Protein AF-A0A938SN44-F1 (afdb_monomer)

Structure (mmCIF, N/CA/C/O backbone):
data_AF-A0A938SN44-F1
#
_entry.id   AF-A0A938SN44-F1
#
loop_
_atom_site.group_PDB
_atom_site.id
_atom_site.type_symbol
_atom_site.label_atom_id
_atom_site.label_alt_id
_atom_site.label_comp_id
_atom_site.label_asym_id
_atom_site.label_entity_id
_atom_site.label_seq_id
_atom_site.pdbx_PDB_ins_code
_atom_site.Cartn_x
_atom_site.Cartn_y
_atom_site.Cartn_z
_atom_site.occupancy
_atom_site.B_iso_or_equiv
_atom_site.auth_seq_id
_atom_site.auth_comp_id
_atom_site.auth_asym_id
_atom_site.auth_atom_id
_atom_site.pdbx_PDB_model_num
ATOM 1 N N . MET A 1 1 ? 7.437 -10.573 4.790 1.00 79.44 1 MET A N 1
ATOM 2 C CA . MET A 1 1 ? 6.618 -9.732 3.894 1.00 79.44 1 MET A CA 1
ATOM 3 C C . MET A 1 1 ? 6.374 -8.391 4.568 1.00 79.44 1 MET A C 1
ATOM 5 O O . MET A 1 1 ? 6.222 -8.372 5.783 1.00 79.44 1 MET A O 1
ATOM 9 N N . VAL A 1 2 ? 6.366 -7.293 3.811 1.00 86.31 2 VAL A N 1
ATOM 10 C CA . VAL A 1 2 ? 6.037 -5.946 4.305 1.00 86.31 2 VAL A CA 1
ATOM 11 C C . VAL A 1 2 ? 4.993 -5.362 3.363 1.00 86.31 2 VAL A C 1
ATOM 13 O O . VAL A 1 2 ? 5.193 -5.395 2.152 1.00 86.31 2 VAL A O 1
ATOM 16 N N . ILE A 1 3 ? 3.887 -4.855 3.908 1.00 89.12 3 ILE A N 1
ATOM 17 C CA . ILE A 1 3 ? 2.832 -4.207 3.124 1.00 89.12 3 ILE A CA 1
ATOM 18 C C . ILE A 1 3 ? 2.984 -2.695 3.312 1.00 89.12 3 ILE A C 1
ATOM 20 O O . ILE A 1 3 ? 2.949 -2.235 4.457 1.00 89.12 3 ILE A O 1
ATOM 24 N N . PRO A 1 4 ? 3.161 -1.909 2.238 1.00 93.31 4 PRO A N 1
ATOM 25 C CA . PRO A 1 4 ? 3.134 -0.460 2.349 1.00 93.31 4 PRO A CA 1
ATOM 26 C C . PRO A 1 4 ? 1.726 -0.003 2.743 1.00 93.31 4 PRO A C 1
ATOM 28 O O . PRO A 1 4 ? 0.730 -0.426 2.154 1.00 93.31 4 PRO A O 1
ATOM 31 N N . VAL A 1 5 ? 1.653 0.871 3.744 1.00 96.81 5 VAL A N 1
ATOM 32 C CA . VAL A 1 5 ? 0.403 1.466 4.223 1.00 96.81 5 VAL A CA 1
ATOM 33 C C . VAL A 1 5 ? 0.502 2.981 4.141 1.00 96.81 5 VAL A C 1
ATOM 35 O O . VAL A 1 5 ? 1.532 3.565 4.485 1.00 96.81 5 VAL A O 1
ATOM 38 N N . LEU A 1 6 ? -0.567 3.618 3.678 1.00 97.81 6 LEU A N 1
ATOM 39 C CA . LEU A 1 6 ? -0.716 5.065 3.720 1.00 97.81 6 LEU A CA 1
ATOM 40 C C . LEU A 1 6 ? -1.220 5.443 5.110 1.00 97.81 6 LEU A C 1
ATOM 42 O O . LEU A 1 6 ? -2.206 4.871 5.567 1.00 97.81 6 LEU A O 1
ATOM 46 N N . VAL A 1 7 ? -0.555 6.382 5.783 1.00 98.06 7 VAL A N 1
ATOM 47 C CA . VAL A 1 7 ? -1.013 6.901 7.076 1.00 98.06 7 VAL A CA 1
ATOM 48 C C . VAL A 1 7 ? -1.108 8.412 7.007 1.00 98.06 7 VAL A C 1
ATOM 50 O O . VAL A 1 7 ? -0.112 9.080 6.739 1.00 98.06 7 VAL A O 1
ATOM 53 N N . GLU A 1 8 ? -2.296 8.944 7.268 1.00 98.12 8 GLU A N 1
ATOM 54 C CA . GLU A 1 8 ? -2.607 10.361 7.096 1.00 98.12 8 GLU A CA 1
ATOM 55 C C . GLU A 1 8 ? -3.367 10.898 8.313 1.00 98.12 8 GLU A C 1
ATOM 57 O O . GLU A 1 8 ? -4.220 10.191 8.859 1.00 98.12 8 GLU A O 1
ATOM 62 N N . PRO A 1 9 ? -3.100 12.139 8.754 1.00 97.88 9 PRO A N 1
ATOM 63 C CA . PRO A 1 9 ? -3.993 12.827 9.674 1.00 97.88 9 PRO A CA 1
ATOM 64 C C . PRO A 1 9 ? -5.300 13.171 8.949 1.00 97.88 9 PRO A C 1
ATOM 66 O O . PRO A 1 9 ? -5.274 13.696 7.837 1.00 97.88 9 PRO A O 1
ATOM 69 N N . ILE A 1 10 ? -6.440 12.901 9.582 1.00 97.12 10 ILE A N 1
ATOM 70 C CA . ILE A 1 10 ? -7.767 13.212 9.017 1.00 97.12 10 ILE A CA 1
ATOM 71 C C . ILE A 1 10 ? -8.525 14.270 9.824 1.00 97.12 10 ILE A C 1
ATOM 73 O O . ILE A 1 10 ? -9.412 14.934 9.294 1.00 97.12 10 ILE A O 1
ATOM 77 N N . SER A 1 11 ? -8.159 14.469 11.092 1.00 94.12 11 SER A N 1
ATOM 78 C CA . SER A 1 11 ? -8.649 15.562 11.932 1.00 94.12 11 SER A CA 1
ATOM 79 C C . SER A 1 11 ? -7.683 15.811 13.104 1.00 94.12 11 SER A C 1
ATOM 81 O O . SER A 1 11 ? -6.622 15.184 13.196 1.00 94.12 11 SER A O 1
ATOM 83 N N . ALA A 1 12 ? -8.018 16.748 13.998 1.00 92.44 12 ALA A N 1
ATOM 84 C CA . ALA A 1 12 ? -7.235 16.979 15.208 1.00 92.44 12 ALA A CA 1
ATOM 85 C C . ALA A 1 12 ? -7.230 15.714 16.082 1.00 92.44 12 ALA A C 1
ATOM 87 O O . ALA A 1 12 ? -8.281 15.259 16.524 1.00 92.44 12 ALA A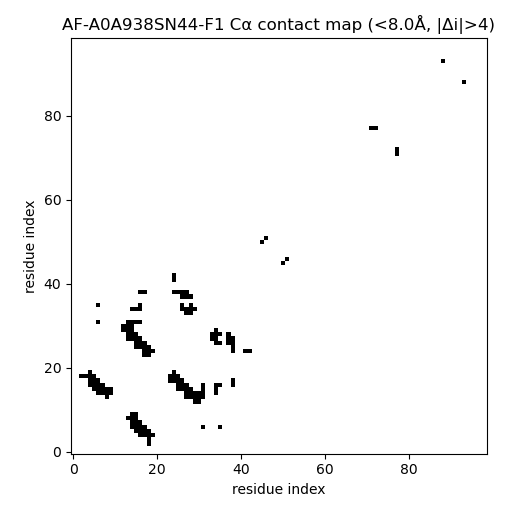 O 1
ATOM 88 N N . ASN A 1 13 ? -6.039 15.173 16.351 1.00 92.75 13 ASN A N 1
ATOM 89 C CA . ASN A 1 13 ? -5.842 13.922 17.092 1.00 92.75 13 ASN A CA 1
ATOM 90 C C . ASN A 1 13 ? -6.557 12.720 16.458 1.00 92.75 13 ASN A C 1
ATOM 92 O O . ASN A 1 13 ? -7.119 11.896 17.173 1.00 92.75 13 ASN A O 1
ATOM 96 N N . GLN A 1 14 ? -6.556 12.621 15.127 1.00 97.25 14 GLN A N 1
ATOM 97 C CA . GLN A 1 14 ? -7.086 11.458 14.426 1.00 97.25 14 GLN A CA 1
ATOM 98 C C . GLN A 1 14 ? -6.266 11.155 13.175 1.00 97.25 14 GLN A C 1
ATOM 100 O O . GLN A 1 14 ? -5.987 12.031 12.355 1.00 97.25 14 GLN A O 1
ATOM 105 N N . PHE A 1 15 ? -5.919 9.885 13.020 1.00 98.69 15 PHE A N 1
ATOM 106 C CA . PHE A 1 15 ? -5.142 9.345 11.917 1.00 98.69 15 PHE A CA 1
ATOM 107 C C . PHE A 1 15 ? -5.904 8.203 11.265 1.00 98.69 15 PHE A C 1
ATOM 109 O O . PHE A 1 15 ? -6.552 7.420 11.958 1.00 98.69 15 PHE A O 1
ATOM 116 N N . ARG A 1 16 ? -5.761 8.071 9.949 1.00 98.44 16 ARG A N 1
ATOM 117 C CA . ARG A 1 16 ? -6.236 6.935 9.163 1.00 98.44 16 ARG A CA 1
ATOM 118 C C . ARG A 1 16 ? -5.040 6.199 8.581 1.00 98.44 16 ARG A C 1
ATOM 120 O O . ARG A 1 16 ? -4.191 6.823 7.953 1.00 98.44 16 ARG A O 1
ATOM 127 N N . ALA A 1 17 ? -4.989 4.888 8.773 1.00 98.44 17 ALA A N 1
ATOM 128 C CA . ALA A 1 17 ? -4.060 3.984 8.114 1.00 98.44 17 ALA A CA 1
ATOM 129 C C . ALA A 1 17 ? -4.826 3.149 7.081 1.00 98.44 17 ALA A C 1
ATOM 131 O O . ALA A 1 17 ? -5.853 2.564 7.421 1.00 98.44 17 ALA A O 1
ATOM 132 N N . ALA A 1 18 ? -4.341 3.068 5.843 1.00 98.06 18 ALA A N 1
ATOM 133 C CA . ALA A 1 18 ? -5.013 2.369 4.752 1.00 98.06 18 ALA A CA 1
ATOM 134 C C . ALA A 1 18 ? -4.047 1.547 3.889 1.00 98.06 18 ALA A C 1
ATOM 136 O O . ALA A 1 18 ? -2.883 1.900 3.692 1.00 98.06 18 ALA A O 1
ATOM 137 N N . THR A 1 19 ? -4.559 0.444 3.350 1.00 96.69 19 THR A N 1
ATOM 138 C CA . THR A 1 19 ? -3.896 -0.406 2.350 1.00 96.69 19 THR A CA 1
ATOM 139 C C . THR A 1 19 ? -4.487 -0.155 0.965 1.00 96.69 19 THR A C 1
ATOM 141 O O . THR A 1 19 ? -5.670 0.155 0.832 1.00 96.69 19 THR A O 1
ATOM 144 N N . GLY A 1 20 ? -3.671 -0.329 -0.076 1.00 93.56 20 GLY A N 1
ATOM 145 C CA . GLY A 1 20 ? -4.156 -0.393 -1.456 1.00 93.56 20 GLY A CA 1
ATOM 146 C C . GLY A 1 20 ? -4.777 -1.752 -1.806 1.00 93.56 20 GLY A C 1
ATOM 147 O O . GLY A 1 20 ? -5.006 -2.610 -0.946 1.00 93.56 20 GLY A O 1
ATOM 148 N N . GLU A 1 21 ? -5.014 -1.974 -3.099 1.00 90.50 21 GLU A N 1
ATOM 149 C CA . GLU A 1 21 ? -5.251 -3.327 -3.618 1.00 90.50 21 GLU A CA 1
ATOM 150 C C . GLU A 1 21 ? -4.049 -4.233 -3.288 1.00 90.50 21 GLU A C 1
ATOM 152 O O . GLU A 1 21 ? -2.911 -3.759 -3.322 1.00 90.50 21 GLU A O 1
ATOM 157 N N . PRO A 1 22 ? -4.259 -5.526 -2.980 1.00 87.94 22 PRO A N 1
ATOM 158 C CA . PRO A 1 22 ? -5.527 -6.267 -3.034 1.00 87.94 22 PRO A CA 1
ATOM 159 C C . PRO A 1 22 ? -6.361 -6.231 -1.736 1.00 87.94 22 PRO A C 1
ATOM 161 O O . PRO A 1 22 ? -7.402 -6.882 -1.655 1.00 87.94 22 PRO A O 1
ATOM 164 N N . LEU A 1 23 ? -5.918 -5.527 -0.691 1.00 91.12 23 LEU A N 1
ATOM 165 C CA . LEU A 1 23 ? -6.534 -5.629 0.637 1.00 91.12 23 LEU A CA 1
ATOM 166 C C . LEU A 1 23 ? -7.698 -4.662 0.841 1.00 91.12 23 LEU A C 1
ATOM 168 O O . LEU A 1 23 ? -8.718 -5.082 1.395 1.00 91.12 23 LEU A O 1
ATOM 172 N N . ARG A 1 24 ? -7.549 -3.405 0.396 1.00 94.31 24 ARG A N 1
ATOM 173 C CA . ARG A 1 24 ? -8.528 -2.315 0.590 1.00 94.31 24 ARG A CA 1
ATOM 174 C C . ARG A 1 24 ? -9.095 -2.260 2.015 1.00 94.31 24 ARG A C 1
ATOM 176 O O . ARG A 1 24 ? -10.299 -2.182 2.228 1.00 94.31 24 ARG A O 1
ATOM 183 N N . LEU A 1 25 ? -8.208 -2.351 2.998 1.00 96.69 25 LEU A N 1
ATOM 184 C CA . LEU A 1 25 ? -8.512 -2.187 4.417 1.00 96.69 25 LEU A CA 1
ATOM 185 C C . LEU A 1 25 ? -8.079 -0.803 4.886 1.00 96.69 25 LEU A C 1
ATOM 187 O O . LEU A 1 25 ? -7.004 -0.337 4.504 1.00 96.69 25 LEU A O 1
ATOM 191 N N . GLU A 1 26 ? -8.871 -0.207 5.771 1.00 97.88 26 GLU A N 1
ATOM 192 C CA . GLU A 1 26 ? -8.553 1.039 6.460 1.00 97.88 26 GLU A CA 1
ATOM 193 C C . GLU A 1 26 ? -8.919 0.955 7.944 1.00 97.88 26 GLU A C 1
ATOM 195 O O . GLU A 1 26 ? -9.812 0.206 8.343 1.00 97.88 26 GLU A O 1
ATOM 200 N N . ALA A 1 27 ? -8.203 1.709 8.772 1.00 98.31 27 ALA A N 1
ATOM 201 C CA . ALA A 1 27 ? -8.486 1.838 10.190 1.00 98.31 27 ALA A CA 1
ATOM 202 C C . ALA A 1 27 ? -8.088 3.218 10.710 1.00 98.31 27 ALA A C 1
ATOM 204 O O . ALA A 1 27 ? -7.102 3.805 10.266 1.00 98.31 27 ALA A O 1
ATOM 205 N N . GLU A 1 28 ? -8.823 3.706 11.706 1.00 98.44 28 GLU A N 1
ATOM 206 C CA . GLU A 1 28 ? -8.595 5.021 12.299 1.00 98.44 28 GLU A CA 1
ATOM 207 C C . GLU A 1 28 ? -8.228 4.937 13.779 1.00 98.44 28 GLU A C 1
ATOM 209 O O . GLU A 1 28 ? -8.748 4.102 14.528 1.00 98.44 28 GLU A O 1
ATOM 214 N N . GLY A 1 29 ? -7.358 5.832 14.236 1.00 97.81 29 GLY A N 1
ATOM 215 C CA . GL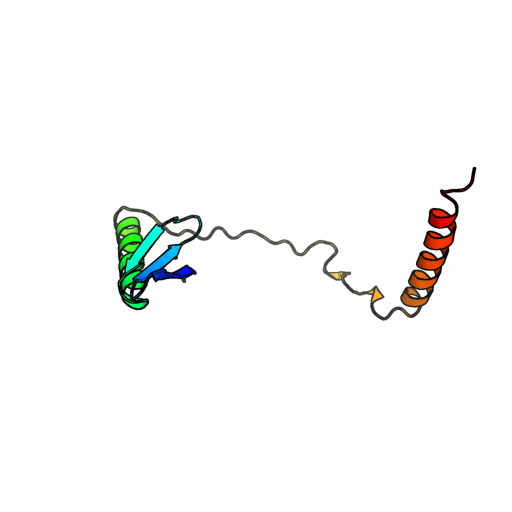Y A 1 29 ? -6.913 5.908 15.622 1.00 97.81 29 GLY A CA 1
ATOM 216 C C . GLY A 1 29 ? -6.573 7.335 16.050 1.00 97.81 29 GLY A C 1
ATOM 217 O O . GLY A 1 29 ? -6.276 8.171 15.200 1.00 97.81 29 GLY A O 1
ATOM 218 N N . PRO A 1 30 ? -6.602 7.627 17.360 1.00 97.44 30 PRO A N 1
ATOM 219 C CA . PRO A 1 30 ? -6.245 8.940 17.886 1.00 97.44 30 PRO A CA 1
ATOM 220 C C . PRO A 1 30 ? -4.759 9.275 17.691 1.00 97.44 30 PRO A C 1
ATOM 222 O O . PRO A 1 30 ? -4.355 10.437 17.693 1.00 97.44 30 PRO A O 1
ATOM 225 N N . THR A 1 31 ? -3.9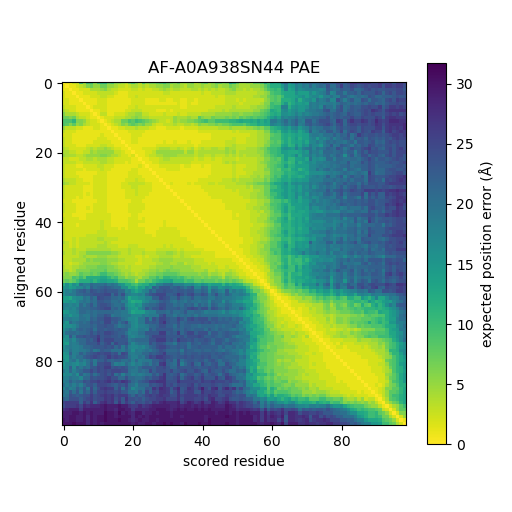36 8.246 17.489 1.00 97.88 31 THR A N 1
ATOM 226 C CA . THR A 1 31 ? -2.518 8.357 17.165 1.00 97.88 31 THR A CA 1
ATOM 227 C C . THR A 1 31 ? -2.204 7.568 15.901 1.00 97.88 31 THR A C 1
ATOM 229 O O . THR A 1 31 ? -2.920 6.633 15.525 1.00 97.88 31 THR A O 1
ATOM 232 N N . ARG A 1 32 ? -1.086 7.930 15.267 1.00 97.75 32 ARG A N 1
ATOM 233 C CA . ARG A 1 32 ? -0.504 7.186 14.147 1.00 97.75 32 ARG A CA 1
ATOM 234 C C . ARG A 1 32 ? -0.379 5.693 14.466 1.00 97.75 32 ARG A C 1
ATOM 236 O O . ARG A 1 32 ? -0.802 4.862 13.667 1.00 97.75 32 ARG A O 1
ATOM 243 N N . ASP A 1 33 ? 0.177 5.362 15.627 1.00 98.00 33 ASP A N 1
ATOM 244 C CA . ASP A 1 33 ? 0.483 3.978 15.989 1.00 98.00 33 ASP A CA 1
ATOM 245 C C . ASP A 1 33 ? -0.786 3.177 16.302 1.00 98.00 33 ASP A C 1
ATOM 247 O O . ASP A 1 33 ? -0.892 2.016 15.912 1.00 98.00 33 ASP A O 1
ATOM 251 N N . GLU A 1 34 ? -1.804 3.800 16.903 1.00 98.12 34 GLU A N 1
ATOM 252 C CA . GLU A 1 34 ? -3.094 3.138 17.123 1.00 98.12 34 GLU A CA 1
ATOM 253 C C . GLU A 1 34 ? -3.845 2.844 15.820 1.00 98.12 34 GLU A C 1
ATOM 255 O O . GLU A 1 34 ? -4.473 1.788 15.705 1.00 98.12 34 GLU A O 1
ATOM 260 N N . ALA A 1 35 ? -3.785 3.746 14.834 1.00 98.50 35 ALA A N 1
ATOM 261 C CA . ALA A 1 35 ? -4.361 3.502 13.512 1.00 98.50 35 ALA A CA 1
ATOM 262 C C . ALA A 1 35 ? -3.670 2.310 12.824 1.00 98.50 35 ALA A C 1
ATOM 264 O O . ALA A 1 35 ? -4.343 1.415 12.308 1.00 98.50 35 ALA A O 1
ATOM 265 N N . ILE A 1 36 ? -2.335 2.250 12.891 1.00 98.19 36 ILE A N 1
ATOM 266 C CA . ILE A 1 36 ? -1.539 1.137 12.351 1.00 98.19 36 ILE A CA 1
ATOM 267 C C . ILE A 1 36 ? -1.872 -0.178 13.068 1.00 98.19 36 ILE A C 1
ATOM 269 O O . ILE A 1 36 ? -2.099 -1.190 12.409 1.00 98.19 36 ILE A O 1
ATOM 273 N N . GLU A 1 37 ? -1.955 -0.184 14.399 1.00 98.25 37 GLU A N 1
ATOM 274 C CA . GLU A 1 37 ? -2.246 -1.401 15.167 1.00 98.25 37 GLU A CA 1
ATOM 275 C C . GLU A 1 37 ? -3.666 -1.924 14.905 1.00 98.25 37 GLU A C 1
ATOM 277 O O . GLU A 1 37 ? -3.902 -3.133 14.838 1.00 98.25 37 GLU A O 1
ATOM 282 N N . LYS A 1 38 ? -4.646 -1.032 14.721 1.00 98.56 38 LYS A N 1
ATOM 283 C CA . LYS A 1 38 ? -5.994 -1.432 14.289 1.00 98.56 38 LYS A CA 1
ATOM 284 C C . LYS A 1 38 ? -5.981 -2.016 12.877 1.00 98.56 38 LYS A C 1
ATOM 286 O O . LYS A 1 38 ? -6.602 -3.054 12.666 1.00 98.56 38 LYS A O 1
ATOM 291 N N . LEU A 1 39 ? -5.245 -1.409 11.945 1.00 98.25 39 LEU A N 1
ATOM 292 C CA . LEU A 1 39 ? -5.102 -1.935 10.588 1.00 98.25 39 LEU A CA 1
ATOM 293 C C . LEU A 1 39 ? -4.436 -3.319 10.590 1.00 98.25 39 LEU A C 1
ATOM 295 O O . LEU A 1 39 ? -4.908 -4.221 9.900 1.00 98.25 39 LEU A O 1
ATOM 299 N N . ARG A 1 40 ? -3.403 -3.522 11.419 1.00 96.88 40 ARG A N 1
ATOM 300 C CA . ARG A 1 40 ? -2.755 -4.829 11.596 1.00 96.88 40 ARG A CA 1
ATOM 301 C C . ARG A 1 40 ? -3.751 -5.891 12.052 1.00 96.88 40 ARG A C 1
ATOM 303 O O . ARG A 1 40 ? -3.837 -6.941 11.429 1.00 96.88 40 ARG A O 1
ATOM 310 N N . ARG A 1 41 ? -4.583 -5.584 13.052 1.00 98.00 41 ARG A N 1
ATOM 311 C CA . ARG A 1 41 ? -5.629 -6.506 13.527 1.00 98.00 41 ARG A CA 1
ATOM 312 C C . ARG A 1 41 ? -6.650 -6.875 12.448 1.00 98.00 41 ARG A C 1
ATOM 314 O O . ARG A 1 41 ? -7.117 -8.011 12.430 1.00 98.00 41 ARG A O 1
ATOM 321 N N . LEU A 1 42 ? -6.999 -5.952 11.547 1.00 97.56 42 LEU A N 1
ATOM 322 C CA . LEU A 1 42 ? -7.875 -6.264 10.409 1.00 97.56 42 LEU A CA 1
ATOM 323 C C . LEU A 1 42 ? -7.210 -7.242 9.433 1.00 97.56 42 LEU A C 1
ATOM 325 O O . LEU A 1 42 ? -7.867 -8.165 8.953 1.00 97.56 42 LEU A O 1
ATOM 329 N N . ILE A 1 43 ? -5.914 -7.064 9.164 1.00 95.19 43 ILE A N 1
ATOM 330 C CA . ILE A 1 43 ? -5.132 -7.980 8.325 1.00 95.19 43 ILE A CA 1
ATOM 331 C C . ILE A 1 43 ? -5.043 -9.358 8.992 1.00 95.19 43 ILE A C 1
ATOM 333 O O . ILE A 1 43 ? -5.372 -10.356 8.353 1.00 95.19 43 ILE A O 1
ATOM 337 N N . ASP A 1 44 ? -4.689 -9.413 10.277 1.00 95.19 44 ASP A N 1
ATOM 338 C CA . ASP A 1 44 ? -4.579 -10.661 11.042 1.00 95.19 44 ASP A CA 1
ATOM 339 C C . ASP A 1 44 ? -5.913 -11.415 11.089 1.00 95.19 44 ASP A C 1
ATOM 341 O O . ASP A 1 44 ? -5.947 -12.627 10.897 1.00 95.19 44 ASP A O 1
ATOM 345 N N . SER A 1 45 ? -7.028 -10.701 11.272 1.00 96.38 45 SER A N 1
ATOM 346 C CA . SER A 1 45 ? -8.377 -11.278 11.226 1.00 96.38 45 SER A CA 1
ATOM 347 C C . SER A 1 45 ? -8.678 -11.916 9.867 1.00 96.38 45 SER A C 1
ATOM 349 O O . SER A 1 45 ? -9.215 -13.021 9.791 1.00 96.38 45 SER A O 1
ATOM 351 N N . ARG A 1 46 ? -8.275 -11.259 8.774 1.00 94.56 46 ARG A N 1
ATOM 352 C CA . ARG A 1 46 ? -8.473 -11.777 7.417 1.00 94.56 46 ARG A CA 1
ATOM 353 C C . ARG A 1 46 ? -7.624 -13.023 7.157 1.00 94.56 46 ARG A C 1
ATOM 355 O O . ARG A 1 46 ? -8.128 -13.974 6.565 1.00 94.56 46 ARG A O 1
ATOM 362 N N . ILE A 1 47 ? -6.381 -13.041 7.641 1.00 94.44 47 ILE A N 1
ATOM 363 C CA . ILE A 1 47 ? -5.501 -14.218 7.581 1.00 94.44 47 ILE A CA 1
ATOM 364 C C . ILE A 1 47 ? -6.090 -15.367 8.408 1.00 94.44 47 ILE A C 1
ATOM 366 O O . ILE A 1 47 ? -6.187 -16.490 7.924 1.00 94.44 47 ILE A O 1
ATOM 370 N N . ALA A 1 48 ? -6.557 -15.088 9.627 1.00 96.50 48 ALA A N 1
ATOM 371 C CA . ALA A 1 48 ? -7.195 -16.080 10.491 1.00 96.50 48 ALA A CA 1
ATOM 372 C C . ALA A 1 48 ? -8.485 -16.659 9.880 1.00 96.50 48 ALA A C 1
ATOM 374 O O . ALA A 1 48 ? -8.821 -17.813 10.133 1.00 96.50 48 ALA A O 1
ATOM 375 N N . ALA A 1 49 ? -9.181 -15.884 9.043 1.00 96.56 49 ALA A N 1
ATOM 376 C CA . ALA A 1 49 ? -10.331 -16.334 8.261 1.00 96.56 49 ALA A CA 1
ATOM 377 C C . ALA A 1 49 ? -9.957 -17.150 7.002 1.00 96.56 49 ALA A C 1
ATOM 379 O O . ALA A 1 49 ? -10.849 -17.546 6.253 1.00 96.56 49 ALA A O 1
ATOM 380 N N . GLY A 1 50 ? -8.667 -17.409 6.764 1.00 95.88 50 GLY A N 1
ATOM 381 C CA . GLY A 1 50 ? -8.171 -18.237 5.662 1.00 95.88 50 GLY A CA 1
ATOM 382 C C . GLY A 1 50 ? -7.667 -17.462 4.444 1.00 95.88 50 GLY A C 1
ATOM 383 O O . GLY A 1 50 ? -7.444 -18.069 3.401 1.00 95.88 50 GLY A O 1
ATOM 384 N N . ALA A 1 51 ? -7.498 -16.138 4.529 1.00 93.69 51 ALA A N 1
ATOM 385 C CA . ALA A 1 51 ? -6.819 -15.404 3.465 1.00 93.69 51 ALA A CA 1
ATOM 386 C C . ALA A 1 51 ? -5.307 -15.663 3.494 1.00 93.69 51 ALA A C 1
ATOM 388 O O . ALA A 1 51 ? -4.676 -15.630 4.549 1.00 93.69 51 ALA A O 1
ATOM 389 N N . GLU A 1 52 ? -4.716 -15.832 2.316 1.00 92.31 52 GLU A N 1
ATOM 390 C CA . GLU A 1 5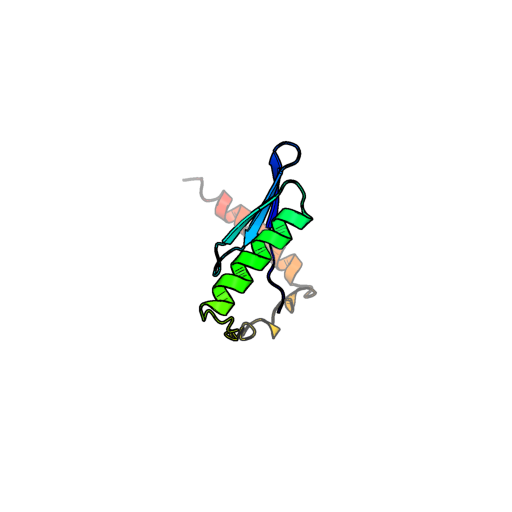2 ? -3.282 -16.051 2.150 1.00 92.31 52 GLU A CA 1
ATOM 391 C C . GLU A 1 52 ? -2.672 -14.971 1.255 1.00 92.31 52 GLU A C 1
ATOM 393 O O . GLU A 1 52 ? -3.295 -14.499 0.301 1.00 92.31 52 GLU A O 1
ATOM 398 N N . PHE A 1 53 ? -1.434 -14.585 1.561 1.00 88.06 53 PHE A N 1
ATOM 399 C CA . PHE A 1 53 ? -0.631 -13.736 0.689 1.00 88.06 53 PHE A CA 1
ATOM 400 C C . PHE A 1 53 ? 0.251 -14.619 -0.183 1.00 88.06 53 PHE A C 1
ATOM 402 O O . PHE A 1 53 ? 1.090 -15.358 0.331 1.00 88.06 53 PHE A O 1
ATOM 409 N N . ILE A 1 54 ? 0.057 -14.527 -1.497 1.00 88.81 54 ILE A N 1
ATOM 410 C CA . ILE A 1 54 ? 0.813 -15.292 -2.485 1.00 88.81 54 ILE A CA 1
ATOM 411 C C . ILE A 1 54 ? 1.466 -14.310 -3.451 1.00 88.81 54 ILE A C 1
ATOM 413 O O . ILE A 1 54 ? 0.778 -13.555 -4.141 1.00 88.81 54 ILE A O 1
ATOM 417 N N . ASP A 1 55 ? 2.793 -14.351 -3.518 1.00 86.56 55 ASP A N 1
ATOM 418 C CA . ASP A 1 55 ? 3.555 -13.590 -4.500 1.00 86.56 55 ASP A CA 1
ATOM 419 C C . ASP A 1 55 ? 3.509 -14.318 -5.848 1.00 86.56 55 ASP A C 1
ATOM 421 O O . ASP A 1 55 ? 3.937 -15.469 -5.967 1.00 86.56 55 ASP A O 1
ATOM 425 N N . ILE A 1 56 ? 3.006 -13.643 -6.883 1.00 84.50 56 ILE A N 1
ATOM 426 C CA . ILE A 1 56 ? 3.078 -14.137 -8.261 1.00 84.50 56 ILE A CA 1
ATOM 427 C C . ILE A 1 56 ? 4.281 -13.464 -8.928 1.00 84.50 56 ILE A C 1
ATOM 429 O O . ILE A 1 56 ? 4.226 -12.261 -9.200 1.00 84.50 56 ILE A O 1
ATOM 433 N N . PRO A 1 57 ? 5.375 -14.195 -9.211 1.00 82.50 57 PRO A N 1
ATOM 434 C CA . PRO A 1 57 ? 6.520 -13.615 -9.891 1.00 82.50 57 PRO A CA 1
ATOM 435 C C . PRO A 1 57 ? 6.131 -13.256 -11.328 1.00 82.50 57 PRO A C 1
ATOM 437 O O . PRO A 1 57 ? 5.896 -14.129 -12.164 1.00 82.50 57 PRO A O 1
ATOM 440 N N . VAL A 1 58 ? 6.082 -11.962 -11.632 1.00 83.94 58 VAL A N 1
ATOM 441 C CA . VAL A 1 58 ? 5.914 -11.475 -13.003 1.00 83.94 58 VAL A CA 1
ATOM 442 C C . VAL A 1 58 ? 7.295 -11.385 -13.640 1.00 83.94 58 VAL A C 1
ATOM 444 O O . VAL A 1 58 ? 8.181 -10.694 -13.137 1.00 83.94 58 VAL A O 1
ATOM 447 N N . ARG A 1 59 ? 7.497 -12.091 -14.756 1.00 77.19 59 ARG A N 1
ATOM 448 C CA . ARG A 1 59 ? 8.727 -11.965 -15.541 1.00 77.19 59 ARG A CA 1
ATOM 449 C C . ARG A 1 59 ? 8.724 -10.605 -16.227 1.00 77.19 59 ARG A C 1
ATOM 451 O O . ARG A 1 59 ? 8.035 -10.413 -17.222 1.00 77.19 59 ARG A O 1
ATOM 458 N N . THR A 1 60 ? 9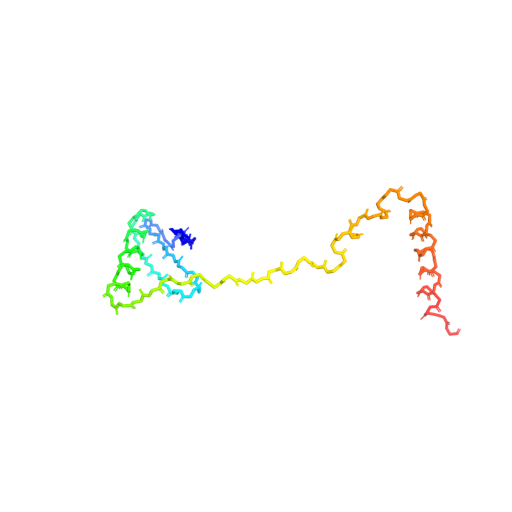.518 -9.671 -15.721 1.00 71.94 60 THR A N 1
ATOM 459 C CA . THR A 1 60 ? 9.959 -8.535 -16.527 1.00 71.94 60 THR A CA 1
ATOM 460 C C . THR A 1 60 ? 11.098 -9.049 -17.394 1.00 71.94 60 THR A C 1
ATOM 462 O O . THR A 1 60 ? 12.260 -9.024 -16.983 1.00 71.94 60 THR A O 1
ATOM 465 N N . GLU A 1 61 ? 10.780 -9.617 -18.556 1.0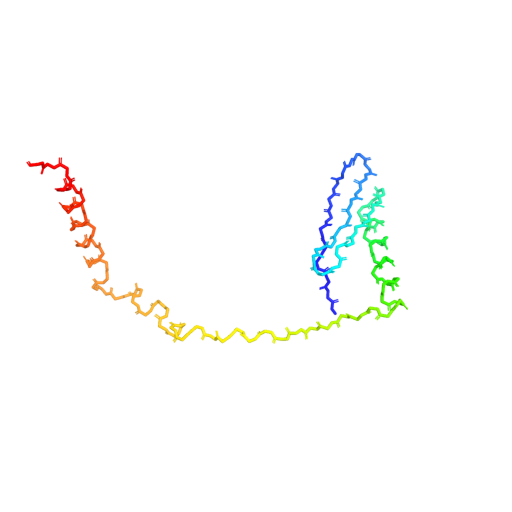0 74.25 61 GLU A N 1
ATOM 466 C CA . GLU A 1 61 ? 11.829 -9.851 -19.544 1.00 74.25 61 GLU A CA 1
ATOM 467 C C . GLU A 1 61 ? 12.502 -8.504 -19.816 1.00 74.25 61 GLU A C 1
ATOM 469 O O . GLU A 1 61 ? 11.828 -7.483 -19.987 1.00 74.25 61 GLU A O 1
ATOM 474 N N . ALA A 1 62 ? 13.836 -8.479 -19.769 1.00 72.69 62 ALA A N 1
ATOM 475 C CA . ALA A 1 62 ? 14.568 -7.293 -20.171 1.00 72.69 62 ALA A CA 1
ATOM 476 C C . ALA A 1 62 ? 14.086 -6.926 -21.576 1.00 72.69 62 ALA A C 1
ATOM 478 O O . ALA A 1 62 ? 14.049 -7.791 -22.453 1.00 72.69 62 ALA A O 1
ATOM 479 N N . HIS A 1 63 ? 13.673 -5.668 -21.771 1.00 77.75 63 HIS A N 1
ATOM 480 C CA . HIS A 1 63 ? 13.209 -5.216 -23.077 1.00 77.75 63 HIS A CA 1
ATOM 481 C C . HIS A 1 63 ? 14.258 -5.635 -24.121 1.00 77.75 63 HIS A C 1
ATOM 483 O O . HIS A 1 63 ? 15.442 -5.400 -23.868 1.00 77.75 63 HIS A O 1
ATOM 489 N N . PRO A 1 64 ? 13.890 -6.238 -25.266 1.00 81.50 64 PRO A N 1
ATOM 490 C CA . PRO A 1 64 ? 14.869 -6.746 -26.233 1.00 81.50 64 PRO A CA 1
ATOM 491 C C . PRO A 1 64 ? 15.895 -5.693 -26.676 1.00 81.50 64 PRO A C 1
ATOM 493 O O . PRO A 1 64 ? 17.023 -6.024 -27.027 1.00 81.50 64 PRO A O 1
ATOM 496 N N . LEU A 1 65 ? 15.513 -4.410 -26.615 1.00 85.00 65 LEU A N 1
ATOM 497 C CA . LEU A 1 65 ? 16.388 -3.273 -26.913 1.00 85.00 65 LEU A CA 1
ATOM 498 C C . LEU A 1 65 ? 17.124 -2.669 -25.703 1.00 85.00 65 LEU A C 1
ATOM 500 O O . LEU A 1 65 ? 17.886 -1.723 -25.865 1.00 85.00 65 LEU A O 1
ATOM 504 N N . GLY A 1 66 ? 16.916 -3.198 -24.500 1.00 85.81 66 GLY A N 1
ATOM 505 C CA . GLY A 1 66 ? 17.591 -2.785 -23.268 1.00 85.81 66 GLY A CA 1
ATOM 506 C C . GLY A 1 66 ? 19.120 -2.757 -23.384 1.00 85.81 66 GLY A C 1
ATOM 507 O O . GLY A 1 66 ? 19.709 -1.754 -22.986 1.00 85.81 66 GLY A O 1
ATOM 508 N N . PRO A 1 67 ? 19.772 -3.761 -24.008 1.00 85.75 67 PRO A N 1
ATOM 509 C CA . PRO A 1 67 ? 21.216 -3.728 -24.266 1.00 85.75 67 PRO A CA 1
ATOM 510 C C . PRO A 1 67 ? 21.674 -2.573 -25.170 1.00 85.75 67 PRO A C 1
ATOM 512 O O . PRO A 1 67 ? 22.841 -2.197 -25.138 1.00 85.75 67 PRO A O 1
ATOM 515 N N . PHE A 1 68 ? 20.769 -2.011 -25.974 1.00 84.75 68 PHE A N 1
ATOM 516 C CA . PHE A 1 68 ? 21.056 -0.917 -26.903 1.00 84.75 68 PHE A CA 1
ATOM 517 C C . PHE A 1 68 ? 20.683 0.463 -26.336 1.00 84.75 68 PHE A C 1
ATOM 519 O O . PHE A 1 68 ? 20.931 1.488 -26.975 1.00 84.75 68 PHE A O 1
ATOM 526 N N . ALA A 1 69 ? 20.102 0.532 -25.135 1.00 86.75 69 ALA A N 1
ATOM 527 C CA . ALA A 1 69 ? 19.736 1.796 -24.515 1.00 86.75 69 ALA A CA 1
ATOM 528 C C . ALA A 1 69 ? 20.991 2.642 -24.230 1.00 86.75 69 ALA A C 1
ATOM 530 O O . ALA A 1 69 ? 21.848 2.277 -23.430 1.00 86.75 69 ALA A O 1
ATOM 531 N N . GLY A 1 70 ? 21.091 3.803 -24.883 1.00 84.62 70 GLY A N 1
ATOM 532 C CA . GLY A 1 70 ? 22.191 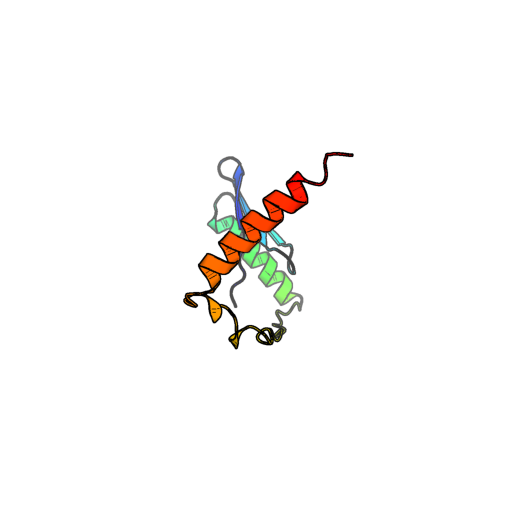4.747 -24.678 1.00 84.62 70 GLY A CA 1
ATOM 533 C C . GLY A 1 70 ? 23.471 4.465 -25.471 1.00 84.62 70 GLY A C 1
ATOM 534 O O . GLY A 1 70 ? 24.435 5.202 -25.274 1.00 84.62 70 GLY A O 1
ATOM 535 N N . ILE A 1 71 ? 23.488 3.492 -26.394 1.00 89.69 71 ILE A N 1
ATOM 536 C CA . ILE A 1 71 ? 24.671 3.207 -27.239 1.00 89.69 71 ILE A CA 1
ATOM 537 C C . ILE A 1 71 ? 25.128 4.421 -28.060 1.00 89.69 71 ILE A C 1
ATOM 539 O O . ILE A 1 71 ? 26.307 4.557 -28.357 1.00 89.69 71 ILE A O 1
ATOM 543 N N . LEU A 1 72 ? 24.201 5.327 -28.378 1.00 88.69 72 LEU A N 1
ATOM 544 C CA . LEU A 1 72 ? 24.450 6.529 -29.171 1.00 88.69 72 LEU A CA 1
ATOM 545 C C . LEU A 1 72 ? 24.750 7.776 -28.321 1.00 88.69 72 LEU A C 1
ATOM 547 O O . LEU A 1 72 ? 24.957 8.852 -28.867 1.00 88.69 72 LEU A O 1
ATOM 551 N N . ARG A 1 73 ? 24.786 7.672 -26.983 1.00 82.31 73 ARG A N 1
ATOM 552 C CA . ARG A 1 73 ? 24.921 8.840 -26.086 1.00 82.31 73 ARG A CA 1
ATOM 553 C C . ARG A 1 73 ? 26.168 9.684 -26.369 1.00 82.31 73 ARG A C 1
ATOM 555 O O . ARG A 1 73 ? 26.113 10.898 -26.215 1.00 82.31 73 ARG A O 1
ATOM 562 N N . ASN A 1 74 ? 27.268 9.034 -26.740 1.00 87.19 74 ASN A N 1
ATOM 563 C CA . ASN A 1 74 ? 28.562 9.674 -26.983 1.00 87.19 74 ASN A CA 1
ATOM 564 C C . ASN A 1 74 ? 28.964 9.627 -28.463 1.00 87.19 74 ASN A C 1
ATOM 566 O O . ASN A 1 74 ? 30.126 9.874 -28.780 1.00 87.19 74 ASN A O 1
ATOM 570 N N . ASP A 1 75 ? 28.045 9.251 -29.357 1.00 90.69 75 ASP A N 1
ATOM 571 C CA . ASP A 1 75 ? 28.339 9.244 -30.783 1.00 90.69 75 ASP A CA 1
ATOM 572 C C . ASP A 1 75 ? 28.445 10.705 -31.264 1.00 90.69 75 ASP A C 1
ATOM 574 O O . ASP A 1 75 ? 27.479 11.468 -31.128 1.00 90.69 75 ASP A O 1
ATOM 578 N N . PRO A 1 76 ? 29.607 11.124 -31.799 1.00 90.56 76 PRO A N 1
ATOM 579 C CA . PRO A 1 76 ? 29.842 12.507 -32.201 1.00 90.56 76 PRO A CA 1
ATOM 580 C C . PRO A 1 76 ? 28.921 12.968 -33.337 1.00 90.56 76 PRO A C 1
ATOM 582 O O . PRO A 1 76 ? 28.813 14.169 -33.567 1.00 90.56 76 PRO A O 1
ATOM 585 N N . LEU A 1 77 ? 2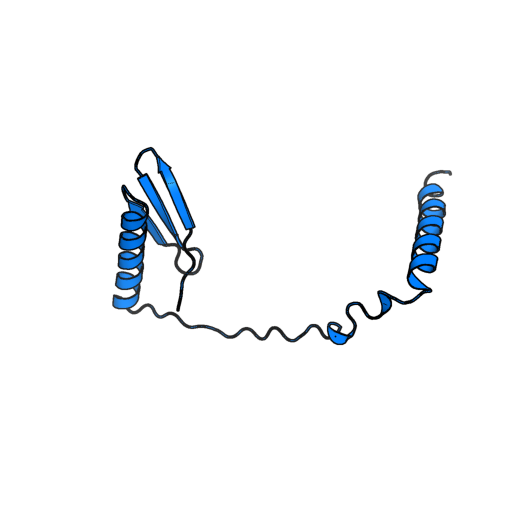8.252 12.048 -34.040 1.00 92.88 77 LEU A N 1
ATOM 586 C CA . LEU A 1 77 ? 27.322 12.359 -35.123 1.00 92.88 77 LEU A CA 1
ATOM 587 C C . LEU A 1 77 ? 25.897 12.628 -34.634 1.00 92.88 77 LEU A C 1
ATOM 589 O O . LEU A 1 77 ? 25.114 13.225 -35.368 1.00 92.88 77 LEU A O 1
ATOM 593 N N . VAL A 1 78 ? 25.547 12.237 -33.406 1.00 91.25 78 VAL A N 1
ATOM 594 C CA . VAL A 1 78 ? 24.170 12.361 -32.902 1.00 91.25 78 VAL A CA 1
ATOM 595 C C . VAL A 1 78 ? 23.780 13.808 -32.657 1.00 91.25 78 VAL A C 1
ATOM 597 O O . VAL A 1 78 ? 22.691 14.205 -33.057 1.00 91.25 78 VAL A O 1
ATOM 600 N N . ALA A 1 79 ? 24.651 14.609 -32.039 1.00 90.31 79 ALA A N 1
ATOM 601 C CA . ALA A 1 79 ? 24.352 16.019 -31.793 1.00 90.31 79 ALA A CA 1
ATOM 602 C C . ALA A 1 79 ? 24.191 16.821 -33.106 1.00 90.31 79 ALA A C 1
ATOM 604 O O . ALA A 1 79 ? 23.140 17.443 -33.267 1.00 90.31 79 ALA A O 1
ATOM 605 N N . PRO A 1 80 ? 25.115 16.728 -34.087 1.00 92.75 80 PRO A N 1
ATOM 606 C CA . PRO A 1 80 ? 24.926 17.350 -35.401 1.00 92.75 80 PRO A CA 1
ATOM 607 C C . PRO A 1 80 ? 23.684 16.843 -36.145 1.00 92.75 80 PRO A C 1
ATOM 609 O O . PRO A 1 80 ? 22.980 17.619 -36.783 1.00 92.75 80 PRO A O 1
ATOM 612 N N . TRP A 1 81 ? 23.381 15.542 -36.060 1.00 92.25 81 TRP A N 1
ATOM 613 C CA . TRP A 1 81 ? 22.178 14.980 -36.676 1.00 92.25 81 TRP A CA 1
ATOM 614 C C . TRP A 1 81 ? 20.896 15.529 -36.039 1.00 92.25 81 TRP A C 1
ATOM 616 O O . TRP A 1 81 ? 19.954 15.862 -36.753 1.00 92.25 81 TRP A O 1
ATOM 626 N N . MET A 1 82 ? 20.850 15.661 -34.710 1.00 91.50 82 MET A N 1
ATOM 627 C CA . MET A 1 82 ? 19.706 16.247 -34.008 1.00 91.50 82 MET A CA 1
ATOM 628 C C . MET A 1 82 ? 19.488 17.714 -34.388 1.00 91.50 82 MET A C 1
ATOM 630 O O . MET A 1 82 ? 18.340 18.110 -34.578 1.00 91.50 82 MET A O 1
ATOM 634 N N . GLU A 1 83 ? 20.564 18.491 -34.520 1.00 93.81 83 GLU A N 1
ATOM 635 C CA . GLU A 1 83 ? 20.527 19.888 -34.969 1.00 93.81 83 GLU A CA 1
ATOM 636 C C . GLU A 1 83 ? 19.985 19.992 -36.402 1.00 93.81 83 GLU A C 1
ATOM 638 O O . GLU A 1 83 ? 18.984 20.667 -36.630 1.00 93.81 83 GLU A O 1
ATOM 643 N N . ALA A 1 84 ? 20.525 19.205 -37.338 1.00 92.88 84 ALA A N 1
ATOM 644 C CA . ALA A 1 84 ? 20.038 19.161 -38.719 1.00 92.88 84 ALA A CA 1
ATOM 645 C C . ALA A 1 84 ? 18.564 18.718 -38.823 1.00 92.88 84 ALA A C 1
ATOM 647 O O . ALA A 1 84 ? 17.794 19.244 -39.627 1.00 92.88 84 ALA A O 1
ATOM 648 N N . MET A 1 85 ? 18.137 17.756 -37.996 1.00 92.69 85 MET A N 1
ATOM 649 C CA . MET A 1 85 ? 16.735 17.331 -37.933 1.00 92.69 85 MET A CA 1
ATOM 650 C C . MET A 1 85 ? 15.821 18.418 -37.353 1.00 92.69 85 MET A C 1
ATOM 652 O O . MET A 1 85 ? 14.658 18.490 -37.749 1.00 92.69 85 MET A O 1
ATOM 656 N N . ALA A 1 86 ? 16.310 19.239 -36.420 1.00 92.50 86 ALA A N 1
ATOM 657 C CA . ALA A 1 86 ? 15.563 20.371 -35.879 1.00 92.50 86 ALA A CA 1
ATOM 658 C C . ALA A 1 86 ? 15.380 21.463 -36.943 1.00 92.50 86 ALA A C 1
ATOM 660 O O . ALA A 1 86 ? 14.245 21.858 -37.201 1.00 92.50 86 ALA A O 1
ATOM 661 N N . GLU A 1 87 ? 16.453 21.845 -37.640 1.00 91.31 87 GLU A N 1
ATOM 662 C CA . GLU A 1 87 ? 16.402 22.796 -38.760 1.00 91.31 87 GLU A CA 1
ATOM 663 C C . GLU A 1 87 ? 15.452 22.326 -39.870 1.00 91.31 87 GLU A C 1
ATOM 665 O O . GLU A 1 87 ? 14.661 23.105 -40.402 1.00 91.31 87 GLU A O 1
ATOM 670 N N . TYR A 1 88 ? 15.490 21.033 -40.211 1.00 89.25 88 TYR A N 1
ATOM 671 C CA . TYR A 1 88 ? 14.591 20.458 -41.209 1.00 89.25 88 TYR A CA 1
ATOM 672 C C . TYR A 1 88 ? 13.121 20.532 -40.780 1.00 89.25 88 TYR A C 1
ATOM 674 O O . TYR A 1 88 ? 12.264 20.878 -41.595 1.00 89.25 88 TYR A O 1
ATOM 682 N N . ARG A 1 89 ? 12.815 20.227 -39.510 1.00 88.25 89 ARG A N 1
ATOM 683 C CA . ARG A 1 89 ? 11.452 20.350 -38.965 1.00 88.25 89 ARG A CA 1
ATOM 684 C C . ARG A 1 89 ? 10.973 21.792 -38.997 1.00 88.25 89 ARG A C 1
ATOM 686 O O . ARG A 1 89 ? 9.868 22.034 -39.451 1.00 88.25 89 ARG A O 1
ATOM 693 N N . GLU A 1 90 ? 11.807 22.754 -38.616 1.00 85.56 90 GLU A N 1
ATOM 694 C CA . GLU A 1 90 ? 11.451 24.176 -38.699 1.00 85.56 90 GLU A CA 1
ATOM 695 C C . GLU A 1 90 ? 11.135 24.612 -40.137 1.00 85.56 90 GLU A C 1
ATOM 697 O O . GLU A 1 90 ? 10.163 25.330 -40.368 1.00 85.56 90 GLU A O 1
ATOM 702 N N . GLN A 1 91 ? 11.895 24.127 -41.121 1.00 83.81 91 GLN A N 1
ATOM 703 C CA . GLN A 1 91 ? 11.650 24.417 -42.537 1.00 83.81 91 GLN A CA 1
ATOM 704 C C . GLN A 1 91 ? 10.375 23.749 -43.070 1.00 83.81 91 GLN A C 1
ATOM 706 O O . GLN A 1 91 ? 9.659 24.346 -43.870 1.00 83.81 91 GLN A O 1
ATOM 711 N N . THR A 1 92 ? 10.076 22.519 -42.651 1.00 80.19 92 THR A N 1
ATOM 712 C CA . THR A 1 92 ? 8.918 21.757 -43.153 1.00 80.19 92 THR A CA 1
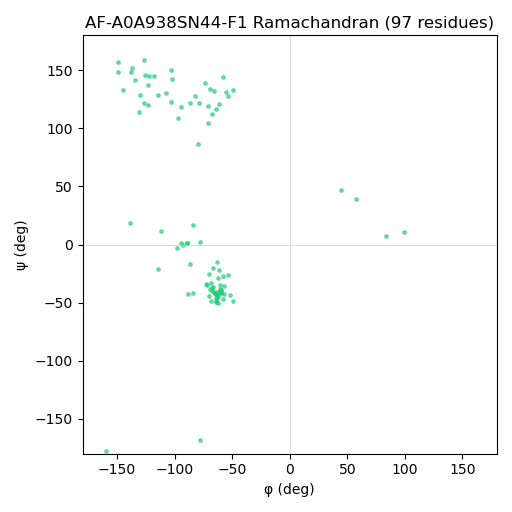ATOM 713 C C . THR A 1 92 ? 7.617 22.103 -42.432 1.00 80.19 92 THR A C 1
ATOM 715 O O . THR A 1 92 ? 6.592 22.318 -43.086 1.00 80.19 92 THR A O 1
ATOM 718 N N . ASP A 1 93 ? 7.656 22.262 -41.113 1.00 74.31 93 ASP A N 1
ATOM 719 C CA . ASP A 1 93 ? 6.515 22.704 -40.310 1.00 74.31 93 ASP A CA 1
ATOM 720 C C . ASP A 1 93 ? 6.238 24.203 -40.537 1.00 74.31 93 ASP A C 1
ATOM 722 O O . ASP A 1 93 ? 5.080 24.613 -40.612 1.00 74.31 93 ASP A O 1
ATOM 726 N N . GLY A 1 94 ? 7.277 25.020 -40.767 1.00 59.72 94 GLY A N 1
ATOM 727 C CA . GLY A 1 94 ? 7.150 26.428 -41.166 1.00 59.72 94 GLY A CA 1
ATOM 728 C C . GLY A 1 94 ? 6.627 26.637 -42.595 1.00 59.72 94 GLY A C 1
ATOM 729 O O . GLY A 1 94 ? 5.987 27.651 -42.870 1.00 59.72 94 GLY A O 1
ATOM 730 N N . ASN A 1 95 ? 6.825 25.667 -43.497 1.00 54.53 95 ASN A N 1
ATOM 731 C CA . ASN A 1 95 ? 6.288 25.681 -44.866 1.00 54.53 95 ASN A CA 1
ATOM 732 C C . ASN A 1 95 ? 4.891 25.038 -44.984 1.00 54.53 95 ASN A C 1
ATOM 734 O O . ASN A 1 95 ? 4.307 25.007 -46.064 1.00 54.53 95 ASN A O 1
ATOM 738 N N . SER A 1 96 ? 4.305 24.566 -43.881 1.00 55.09 96 SER A N 1
ATOM 739 C CA . SER A 1 96 ? 2.938 24.019 -43.861 1.00 55.09 96 SER A CA 1
ATOM 740 C C . SER A 1 96 ? 1.849 25.103 -43.714 1.00 55.09 96 SER A C 1
ATOM 742 O O . SER A 1 96 ? 0.703 24.796 -43.389 1.00 55.09 96 SER A O 1
ATOM 744 N N . GLY A 1 97 ? 2.189 26.377 -43.965 1.00 55.19 97 GLY A N 1
ATOM 745 C CA . GLY A 1 97 ? 1.310 27.538 -43.772 1.00 55.19 97 GLY A CA 1
ATOM 746 C C . GLY A 1 97 ? 1.352 28.616 -44.863 1.00 55.19 97 GLY A C 1
ATOM 747 O O . GLY A 1 97 ? 0.905 29.730 -44.603 1.00 55.19 97 GLY A O 1
ATOM 748 N N . ALA A 1 98 ? 1.853 28.329 -46.066 1.00 46.31 98 ALA A N 1
ATOM 749 C CA . ALA A 1 98 ? 1.706 29.226 -47.214 1.00 46.31 98 ALA A CA 1
ATOM 750 C C . ALA A 1 98 ? 1.213 28.433 -48.430 1.00 46.31 98 ALA A C 1
ATOM 752 O O . ALA A 1 98 ? 1.884 27.519 -48.904 1.00 46.31 98 ALA A O 1
ATOM 753 N N . SER A 1 99 ? -0.013 28.763 -48.844 1.00 47.66 99 SER A N 1
ATOM 754 C CA . SER A 1 99 ? -0.654 28.332 -50.091 1.00 47.66 99 SER A CA 1
ATOM 755 C C . SER A 1 99 ? 0.124 28.760 -51.330 1.00 47.66 99 SER A C 1
ATOM 757 O O . SER A 1 99 ? 0.795 29.814 -51.264 1.00 47.66 99 SER A O 1
#

Nearest PDB structures (foldseek):
  6g1c-assembly1_V  TM=5.514E-01  e=5.231E-02  Burkholderia pseudomallei K96243
  6g1n-assembly1_D  TM=6.236E-01  e=1.597E-01  Burkholderia pseudomallei K96243
  7pgq-assembly1_F  TM=3.304E-01  e=5.937E-01  Homo sapiens
  7pgu-assembly1_N  TM=3.328E-01  e=9.401E-01  Homo sapiens
  3peg-assembly1_A  TM=3.974E-01  e=2.067E+00  Homo sapiens

Solvent-accessible surface area (backbone atoms only — not comparable to full-atom values): 6117 Å² total; per-residue (Å²): 140,83,81,81,63,52,74,44,78,79,53,93,66,27,18,38,20,34,41,54,86,94,70,67,46,70,22,68,19,65,37,67,66,51,2,45,52,49,35,49,51,54,52,53,51,43,40,76,75,69,53,79,92,77,90,75,88,75,84,76,69,76,56,92,59,56,90,57,65,67,74,59,76,81,42,82,61,48,63,60,50,54,51,54,53,48,56,48,46,54,55,53,64,63,56,73,76,66,133

Foldseek 3Di:
DDFDWDWDAPDQQKIKIAGDPPPGDIAMGSDSVVRVVVSVVVVVVVVVVPDDDDDDDDDPDCDPCNVVVCVCVPPPVPVVVVVVVVVVCCVVVVVVPDD

Radius of gyration: 27.23 Å; Cα contacts (8 Å, |Δi|>4): 81; chains: 1; bounding box: 40×48×68 Å

pLDDT: mean 89.06, std 11.29, range [46.31, 98.69]

Mean predicted aligned error: 12.22 Å

Sequence (99 aa):
MVIPVLVEPISANQFRAATGEPLRLEAEGPTRDEAIEKLRRLIDSRIAAGAEFIDIPVRTEAHPLGPFAGILRNDPLVAPWMEAMAEYREQTDGNSGAS

Secondary structure (DSSP, 8-state):
-----EEEEEETTEEEEE--TTT--EEEESSHHHHHHHHHHHHHHHHHTT----------PPPTTGGGTTTTTT-TTHHHHHHHHHHHHHHHHHTTT--